Protein AF-Q9PCB6-F1 (afdb_monomer)

Mean predicted aligned error: 14.21 Å

Radius of gyration: 29.86 Å; Cα contacts (8 Å, |Δi|>4): 39; chains: 1; bounding box: 101×32×58 Å

Nearest PDB structures (foldseek):
  4ilo-assembly1_A  TM=8.754E-01  e=1.585E+00  Chlamydia trachomatis L2/434/Bu
  6inr-assembly2_B  TM=8.759E-01  e=5.273E+00  Candidatus Phytoplasma australasiaticum subsp. taiwanense
  3na7-assembly1_A  TM=8.909E-01  e=6.792E+00  Helicobacter pylori NCTC 11638

Organism: Xylella fastidiosa (strain 9a5c) (NCBI:txid160492)

Solvent-accessible surface area (backbone atoms only — not comparable to full-atom values): 6219 Å² total; per-residue (Å²): 136,84,83,88,77,89,81,90,76,87,80,91,71,72,88,72,72,76,76,60,77,77,77,66,74,76,40,59,44,58,52,47,50,57,51,50,54,50,52,49,54,52,50,52,50,52,52,52,56,54,59,71,67,50,42,88,80,45,59,75,69,52,31,52,53,43,51,52,50,51,51,50,53,52,49,52,49,52,54,50,51,56,50,44,53,54,50,50,52,36,47,76,71,66,51,48,80,81,92,128

Foldseek 3Di:
DDDDDDDDDDDPDDPPPPPVVCPPPAFPLSVLLVVLVVVLVVLVVVLVVLVVVVLVPDDPVSVVVSVVVNVVSVVVNVVSVVVNVVSVVCVVVVNRDDDD

Structure (mmCIF, N/CA/C/O backbone):
data_AF-Q9PCB6-F1
#
_entry.id   AF-Q9PCB6-F1
#
loop_
_atom_site.group_PDB
_atom_site.id
_atom_site.type_symbol
_atom_site.label_atom_id
_atom_site.label_alt_id
_atom_site.label_comp_id
_atom_site.label_asym_id
_atom_site.label_entity_id
_atom_site.label_seq_id
_atom_site.pdbx_PDB_ins_code
_atom_site.Cartn_x
_atom_site.Cartn_y
_atom_site.Cartn_z
_atom_site.occupancy
_atom_site.B_iso_or_equiv
_atom_site.auth_seq_id
_atom_site.auth_comp_id
_atom_site.auth_asym_id
_atom_site.auth_atom_id
_atom_site.pdbx_PDB_model_num
ATOM 1 N N . MET A 1 1 ? 77.643 -19.193 -38.837 1.00 35.62 1 MET A N 1
ATOM 2 C CA . MET A 1 1 ? 77.786 -19.924 -37.559 1.00 35.62 1 MET A CA 1
ATOM 3 C C . MET A 1 1 ? 76.821 -19.275 -36.583 1.00 35.62 1 MET A C 1
ATOM 5 O O . MET A 1 1 ? 76.934 -18.078 -36.379 1.00 35.62 1 MET A O 1
ATOM 9 N N . LEU A 1 2 ? 75.673 -19.931 -36.388 1.00 35.59 2 LEU A N 1
ATOM 10 C CA . LEU A 1 2 ? 75.245 -20.601 -35.142 1.00 35.59 2 LEU A CA 1
ATOM 11 C C . LEU A 1 2 ? 74.623 -19.581 -34.159 1.00 35.59 2 LEU A C 1
ATOM 13 O O . LEU A 1 2 ? 75.353 -18.750 -33.647 1.00 35.59 2 LEU A O 1
ATOM 17 N N . ASN A 1 3 ? 73.297 -19.442 -34.044 1.00 35.97 3 ASN A N 1
ATOM 18 C CA . ASN A 1 3 ? 72.260 -20.388 -33.582 1.00 35.97 3 ASN A CA 1
ATOM 19 C C . ASN A 1 3 ? 71.992 -20.259 -32.067 1.00 35.97 3 ASN A C 1
ATOM 21 O O . ASN A 1 3 ? 72.940 -20.143 -31.296 1.00 35.97 3 ASN A O 1
ATOM 25 N N . ASN A 1 4 ? 70.706 -20.411 -31.714 1.00 43.91 4 ASN A N 1
ATOM 26 C CA . ASN A 1 4 ? 70.127 -20.757 -30.405 1.00 43.91 4 ASN A CA 1
ATOM 27 C C . ASN A 1 4 ? 69.973 -19.668 -29.329 1.00 43.91 4 ASN A C 1
ATOM 29 O O . ASN A 1 4 ? 70.861 -18.857 -29.126 1.00 43.91 4 ASN A O 1
ATOM 33 N N . GLN A 1 5 ? 68.920 -19.657 -28.507 1.00 45.59 5 GLN A N 1
ATOM 34 C CA . GLN A 1 5 ? 67.601 -20.313 -28.479 1.00 45.59 5 GLN A CA 1
ATOM 35 C C . GLN A 1 5 ? 66.869 -19.726 -27.256 1.00 45.59 5 GLN A C 1
ATOM 37 O O . GLN A 1 5 ? 67.508 -19.323 -26.289 1.00 45.59 5 GLN A O 1
ATOM 42 N N . GLU A 1 6 ? 65.541 -19.700 -27.334 1.00 47.09 6 GLU A N 1
ATOM 43 C CA . GLU A 1 6 ? 64.561 -19.880 -26.255 1.00 47.09 6 GLU A CA 1
ATOM 44 C C . GLU A 1 6 ? 65.027 -19.869 -24.789 1.00 47.09 6 GLU A C 1
ATOM 46 O O . GLU A 1 6 ? 65.828 -20.692 -24.351 1.00 47.09 6 GLU A O 1
ATOM 51 N N . SER A 1 7 ? 64.320 -19.086 -23.973 1.00 37.50 7 SER A N 1
ATOM 52 C CA . SER A 1 7 ? 63.893 -19.542 -22.646 1.00 37.50 7 SER A CA 1
ATOM 53 C C . SER A 1 7 ? 62.564 -18.880 -22.286 1.00 37.50 7 SER A C 1
ATOM 55 O O . SER A 1 7 ? 62.507 -17.787 -21.730 1.00 37.50 7 SER A O 1
ATOM 57 N N . LEU A 1 8 ? 61.481 -19.574 -22.639 1.00 46.25 8 LEU A N 1
ATOM 58 C CA . LEU A 1 8 ? 60.206 -19.515 -21.933 1.00 46.25 8 LEU A CA 1
ATOM 59 C C . LEU A 1 8 ? 60.450 -19.826 -20.449 1.00 46.25 8 LEU A C 1
ATOM 61 O O . LEU A 1 8 ? 61.035 -20.859 -20.124 1.00 46.25 8 LEU A O 1
ATOM 65 N N . SER A 1 9 ? 59.957 -18.990 -19.540 1.00 37.78 9 SER A N 1
ATOM 66 C CA . SER A 1 9 ? 59.628 -19.436 -18.184 1.00 37.78 9 SER A CA 1
ATOM 67 C C . SER A 1 9 ? 58.475 -18.619 -17.618 1.00 37.78 9 SER A C 1
ATOM 69 O O . SER A 1 9 ? 58.575 -17.426 -17.357 1.00 37.78 9 SER A O 1
ATOM 71 N N . ALA A 1 10 ? 57.361 -19.336 -17.517 1.00 49.59 10 ALA A N 1
ATOM 72 C CA . ALA A 1 10 ? 56.100 -19.051 -16.865 1.00 49.59 10 ALA A CA 1
ATOM 73 C C . ALA A 1 10 ? 56.138 -18.035 -15.708 1.00 49.59 10 ALA A C 1
ATOM 75 O O . ALA A 1 10 ? 56.737 -18.280 -14.665 1.00 49.59 10 ALA A O 1
ATOM 76 N N . ALA A 1 11 ? 55.320 -16.992 -15.839 1.00 41.44 11 ALA A N 1
ATOM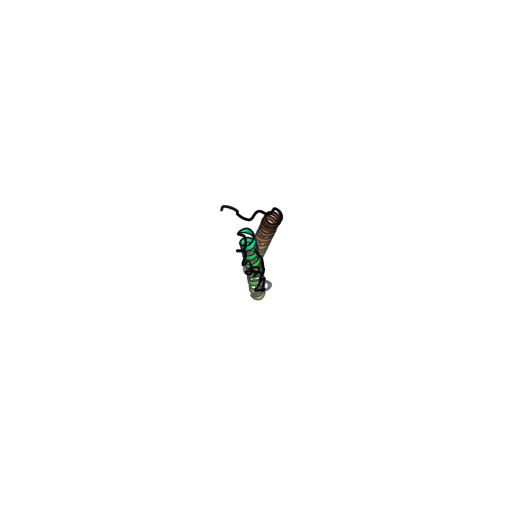 77 C CA . ALA A 1 11 ? 54.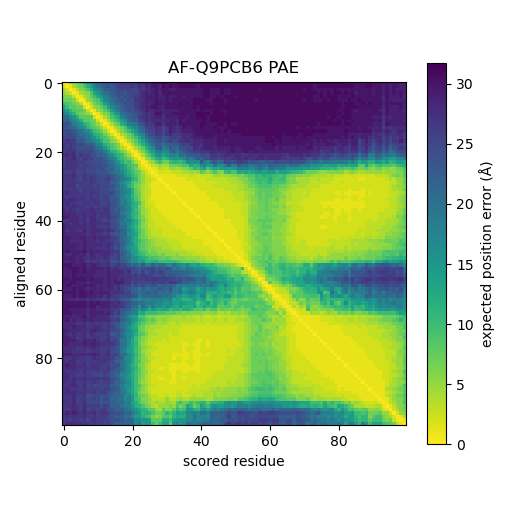602 -16.417 -14.711 1.00 41.44 11 ALA A CA 1
ATOM 78 C C . ALA A 1 11 ? 53.103 -16.566 -14.998 1.00 41.44 11 ALA A C 1
ATOM 80 O O . ALA A 1 11 ? 52.451 -15.693 -15.561 1.00 41.44 11 ALA A O 1
ATOM 81 N N . SER A 1 12 ? 52.578 -17.739 -14.647 1.00 52.97 12 SER A N 1
ATOM 82 C CA . SER A 1 12 ? 51.164 -17.905 -14.329 1.00 52.97 12 SER A CA 1
ATOM 83 C C . SER A 1 12 ? 50.847 -16.976 -13.159 1.00 52.97 12 SER A C 1
ATOM 85 O O . SER A 1 12 ? 51.238 -17.264 -12.030 1.00 52.97 12 SER A O 1
ATOM 87 N N . ALA A 1 13 ? 50.143 -15.881 -13.411 1.00 41.97 13 ALA A N 1
ATOM 88 C CA . ALA A 1 13 ? 49.534 -15.087 -12.356 1.00 41.97 13 ALA A CA 1
ATOM 89 C C . ALA A 1 13 ? 48.219 -14.515 -12.879 1.00 41.97 13 ALA A C 1
ATOM 91 O O . ALA A 1 13 ? 48.192 -13.444 -13.468 1.00 41.97 13 ALA A O 1
ATOM 92 N N . GLY A 1 14 ? 47.162 -15.309 -12.690 1.00 38.25 14 GLY A N 1
ATOM 93 C CA . GLY A 1 14 ? 45.774 -14.873 -12.607 1.00 38.25 14 GLY A CA 1
ATOM 94 C C . GLY A 1 14 ? 45.268 -14.038 -13.774 1.00 38.25 14 GLY A C 1
ATOM 95 O O . GLY A 1 14 ? 45.420 -12.821 -13.790 1.00 38.25 14 GLY A O 1
ATOM 96 N N . PHE A 1 15 ? 44.491 -14.666 -14.656 1.00 41.22 15 PHE A N 1
ATOM 97 C CA . PHE A 1 15 ? 43.333 -13.958 -15.188 1.00 41.22 15 PHE A CA 1
ATOM 98 C C . PHE A 1 15 ? 42.468 -13.638 -13.963 1.00 41.22 15 PHE A C 1
ATOM 100 O O . PHE A 1 15 ? 41.701 -14.475 -13.491 1.00 41.22 15 PHE A O 1
ATOM 107 N N . VAL A 1 16 ? 42.688 -12.471 -13.359 1.00 43.22 16 VAL A N 1
ATOM 108 C CA . VAL A 1 16 ? 41.715 -11.875 -12.458 1.00 43.22 16 VAL A CA 1
ATOM 109 C C . VAL A 1 16 ? 40.567 -11.522 -13.386 1.00 43.22 16 VAL A C 1
ATOM 111 O O . VAL A 1 16 ? 40.518 -10.442 -13.966 1.00 43.22 16 VAL A O 1
ATOM 114 N N . THR A 1 17 ? 39.677 -12.489 -13.614 1.00 45.22 17 THR A N 1
ATOM 115 C CA . THR A 1 17 ? 38.276 -12.153 -13.807 1.00 45.22 17 THR A CA 1
ATOM 116 C C . THR A 1 17 ? 37.950 -11.294 -12.608 1.00 45.22 17 THR A C 1
ATOM 118 O O . THR A 1 17 ? 37.847 -11.799 -11.490 1.00 45.22 17 THR A O 1
ATOM 121 N N . ASP A 1 18 ? 37.902 -9.992 -12.851 1.00 46.41 18 ASP A N 1
ATOM 122 C CA . ASP A 1 18 ? 37.191 -9.035 -12.036 1.00 46.41 18 ASP A CA 1
ATOM 123 C C . ASP A 1 18 ? 35.741 -9.535 -11.999 1.00 46.41 18 ASP A C 1
ATOM 125 O O . ASP A 1 18 ? 34.872 -9.090 -12.740 1.00 46.41 18 ASP A O 1
ATOM 129 N N . GLN A 1 19 ? 35.486 -10.543 -11.162 1.00 47.97 19 GLN A N 1
ATOM 130 C CA . GLN A 1 19 ? 34.226 -10.675 -10.458 1.00 47.97 19 GLN A CA 1
ATOM 131 C C . GLN A 1 19 ? 34.216 -9.529 -9.450 1.00 47.97 19 GLN A C 1
ATOM 133 O O . GLN A 1 19 ? 34.221 -9.736 -8.240 1.00 47.97 19 GLN A O 1
ATOM 138 N N . GLY A 1 20 ? 34.2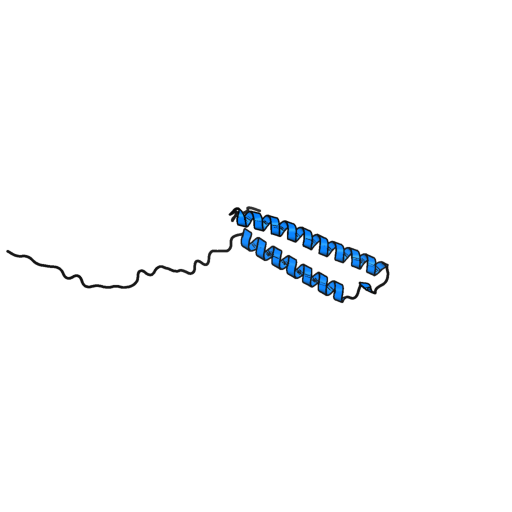55 -8.297 -9.964 1.00 46.03 20 GLY A N 1
ATOM 139 C CA . GLY A 1 20 ? 33.620 -7.209 -9.274 1.00 46.03 20 GLY A CA 1
ATOM 140 C C . GLY A 1 20 ? 32.205 -7.706 -9.096 1.00 46.03 20 GLY A C 1
ATOM 141 O O . GLY A 1 20 ? 31.526 -7.980 -10.090 1.00 46.03 20 GLY A O 1
ATOM 142 N N . ASP A 1 21 ? 31.820 -7.944 -7.843 1.00 49.50 21 ASP A N 1
ATOM 143 C CA . ASP A 1 21 ? 30.423 -8.004 -7.459 1.00 49.50 21 ASP A CA 1
ATOM 144 C C . ASP A 1 21 ? 29.756 -6.884 -8.240 1.00 49.50 21 ASP A C 1
ATOM 146 O O . ASP A 1 21 ? 29.996 -5.699 -7.978 1.00 49.50 21 ASP A O 1
ATOM 150 N N . SER A 1 22 ? 29.028 -7.257 -9.294 1.00 51.84 22 SER A N 1
ATOM 151 C CA . SER A 1 22 ? 28.250 -6.309 -10.055 1.00 51.84 22 SER A CA 1
ATOM 152 C C . SER A 1 22 ? 27.165 -5.912 -9.081 1.00 51.84 22 SER A C 1
ATOM 154 O O . SER A 1 22 ? 26.121 -6.550 -8.980 1.00 51.84 22 SER A O 1
ATOM 156 N N . CYS A 1 23 ? 27.463 -4.894 -8.280 1.00 55.12 23 CYS A N 1
ATOM 157 C CA . CYS A 1 23 ? 26.489 -4.123 -7.550 1.00 55.12 23 CYS A CA 1
ATOM 158 C C . CYS A 1 23 ? 25.714 -3.375 -8.634 1.00 55.12 23 CYS A C 1
ATOM 160 O O . CYS A 1 23 ? 25.929 -2.188 -8.888 1.00 55.12 23 CYS A O 1
ATOM 162 N N . SER A 1 24 ? 24.911 -4.127 -9.391 1.00 65.75 24 SER A N 1
ATOM 163 C CA . SER A 1 24 ? 24.008 -3.591 -10.383 1.00 65.75 24 SER A CA 1
ATOM 164 C C . SER A 1 24 ? 23.090 -2.671 -9.608 1.00 65.75 24 SER A C 1
ATOM 166 O O . SER A 1 24 ? 22.395 -3.108 -8.689 1.00 65.75 24 SER A O 1
ATOM 168 N N . THR A 1 25 ? 23.155 -1.380 -9.921 1.00 73.69 25 THR A N 1
ATOM 169 C CA . THR A 1 25 ? 22.242 -0.414 -9.322 1.00 73.69 25 THR A CA 1
ATOM 170 C C . THR A 1 25 ? 20.822 -0.901 -9.616 1.00 73.69 25 THR A C 1
ATOM 172 O O . THR A 1 25 ? 20.547 -1.209 -10.780 1.00 73.69 25 THR A O 1
ATOM 175 N N . PRO A 1 26 ? 19.952 -1.047 -8.599 1.00 78.62 26 PRO A N 1
ATOM 176 C CA . PRO A 1 26 ? 18.591 -1.509 -8.826 1.00 78.62 26 PRO A CA 1
ATOM 177 C C . PRO A 1 26 ? 17.904 -0.584 -9.829 1.00 78.62 26 PRO A C 1
ATOM 179 O O . PRO A 1 26 ? 18.106 0.636 -9.791 1.00 78.62 26 PRO A O 1
ATOM 182 N N . SER A 1 27 ? 17.125 -1.162 -10.745 1.00 87.06 27 SER A N 1
ATOM 183 C CA . SER A 1 27 ? 16.387 -0.359 -11.718 1.00 87.06 27 SER A CA 1
ATOM 184 C C . SER A 1 27 ? 15.375 0.538 -10.996 1.00 87.06 27 SER A C 1
ATOM 186 O O . SER A 1 27 ? 14.967 0.258 -9.863 1.00 87.06 27 SER A O 1
ATOM 188 N N . LYS A 1 28 ? 14.928 1.624 -11.642 1.00 88.19 28 LYS A N 1
ATOM 189 C CA . LYS A 1 28 ? 13.863 2.468 -11.068 1.00 88.19 28 LYS A CA 1
ATOM 190 C C . LYS A 1 28 ? 12.605 1.647 -10.776 1.00 88.19 28 LYS A C 1
ATOM 192 O O . LYS A 1 28 ? 11.962 1.866 -9.757 1.00 88.19 28 LYS A O 1
ATOM 197 N N . VAL A 1 29 ? 12.300 0.680 -11.639 1.00 89.31 29 VAL A N 1
ATOM 198 C CA . VAL A 1 29 ? 11.161 -0.229 -11.486 1.00 89.31 29 VAL A CA 1
ATOM 199 C C . VAL A 1 29 ? 11.321 -1.127 -10.257 1.00 89.31 29 VAL A C 1
ATOM 201 O O . VAL A 1 29 ? 10.380 -1.233 -9.475 1.00 89.31 29 VAL A O 1
ATOM 204 N N . ASP A 1 30 ? 12.510 -1.679 -9.998 1.00 90.81 30 ASP A N 1
ATOM 205 C CA . ASP A 1 30 ? 12.761 -2.469 -8.778 1.00 90.81 30 ASP A CA 1
ATOM 206 C C . ASP A 1 30 ? 12.584 -1.627 -7.506 1.00 90.81 30 ASP A C 1
ATOM 208 O O . ASP A 1 30 ? 12.013 -2.085 -6.514 1.00 90.81 30 ASP A O 1
ATOM 212 N N . LEU A 1 31 ? 13.027 -0.366 -7.543 1.00 92.62 31 LEU A N 1
ATOM 213 C CA . LEU A 1 31 ? 12.822 0.579 -6.443 1.00 92.62 31 LEU A CA 1
ATOM 214 C C . LEU A 1 31 ? 11.335 0.892 -6.226 1.00 92.62 31 LEU A C 1
ATOM 216 O O . LEU A 1 31 ? 10.908 1.053 -5.081 1.00 92.62 31 LEU A O 1
ATOM 220 N N . TRP A 1 32 ? 10.541 0.972 -7.296 1.00 93.69 32 TRP A N 1
ATOM 221 C CA . TRP A 1 32 ? 9.096 1.184 -7.197 1.00 93.69 32 TRP A CA 1
ATOM 222 C C . TRP A 1 32 ? 8.381 -0.015 -6.595 1.00 93.69 32 TRP A C 1
ATOM 224 O O . TRP A 1 32 ? 7.579 0.187 -5.686 1.00 93.69 32 TRP A O 1
ATOM 234 N N . VAL A 1 33 ? 8.703 -1.239 -7.029 1.00 94.44 33 VAL A N 1
ATOM 235 C CA . VAL A 1 33 ? 8.157 -2.474 -6.438 1.00 94.44 33 VAL A CA 1
ATOM 236 C C . VAL A 1 33 ? 8.412 -2.486 -4.933 1.00 94.44 33 VAL A C 1
ATOM 238 O O . VAL A 1 33 ? 7.463 -2.517 -4.150 1.00 94.44 33 VAL A O 1
ATOM 241 N N . ALA A 1 34 ? 9.674 -2.336 -4.521 1.00 94.25 34 ALA A N 1
ATOM 242 C CA . ALA A 1 34 ? 10.041 -2.338 -3.106 1.00 94.25 34 ALA A CA 1
ATOM 243 C C . ALA A 1 34 ? 9.341 -1.215 -2.313 1.0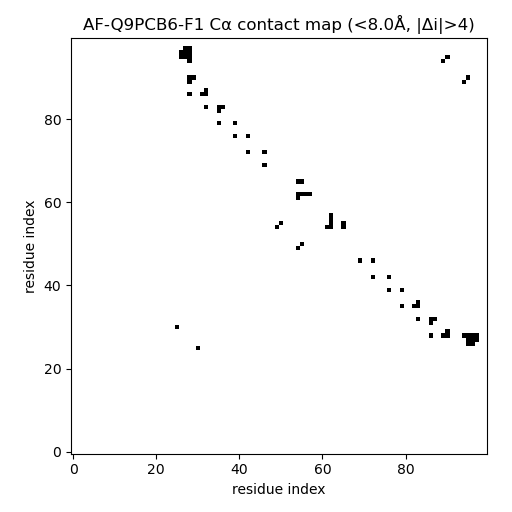0 94.25 34 ALA A C 1
ATOM 245 O O . ALA A 1 34 ? 8.942 -1.402 -1.161 1.00 94.25 34 ALA A O 1
ATOM 246 N N . GLY A 1 35 ? 9.176 -0.037 -2.924 1.00 96.06 35 GLY A N 1
ATOM 247 C CA . GLY A 1 35 ? 8.446 1.082 -2.332 1.00 96.06 35 GLY A CA 1
ATOM 248 C C . GLY A 1 35 ? 6.962 0.777 -2.119 1.00 96.06 35 GLY A C 1
ATOM 249 O O . GLY A 1 35 ? 6.441 1.022 -1.030 1.00 96.06 35 GLY A O 1
ATOM 250 N N . ILE A 1 36 ? 6.292 0.215 -3.126 1.00 96.56 36 ILE A N 1
ATOM 251 C CA . ILE A 1 36 ? 4.868 -0.139 -3.068 1.00 96.56 36 ILE A CA 1
ATOM 252 C C . ILE A 1 36 ? 4.634 -1.233 -2.023 1.00 96.56 36 ILE A C 1
ATOM 254 O O . ILE A 1 36 ? 3.774 -1.067 -1.157 1.00 96.56 36 ILE A O 1
ATOM 258 N N . GLU A 1 37 ? 5.435 -2.301 -2.037 1.00 96.75 37 GLU A N 1
ATOM 259 C CA . GLU A 1 37 ? 5.348 -3.392 -1.058 1.00 96.75 37 GLU A CA 1
ATOM 260 C C . GLU A 1 37 ? 5.515 -2.884 0.379 1.00 96.75 37 GLU A C 1
ATOM 262 O O . GLU A 1 37 ? 4.755 -3.264 1.276 1.00 96.75 37 GLU A O 1
ATOM 267 N N . LYS A 1 38 ? 6.464 -1.966 0.603 1.00 97.44 38 LYS A N 1
ATOM 268 C CA . LYS A 1 38 ? 6.662 -1.341 1.914 1.00 97.44 38 LYS A CA 1
ATOM 269 C C . LYS A 1 38 ? 5.414 -0.581 2.369 1.00 9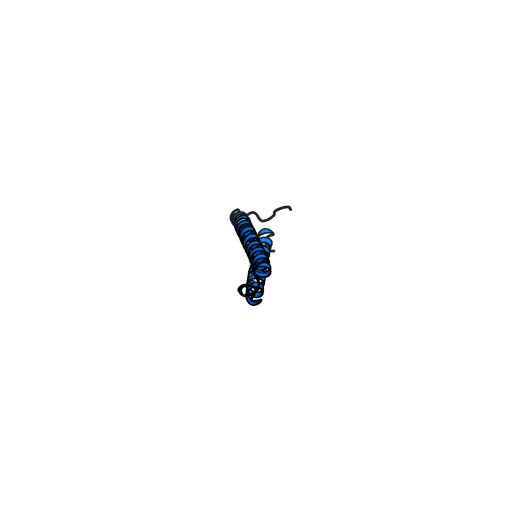7.44 38 LYS A C 1
ATOM 271 O O . LYS A 1 38 ? 4.974 -0.770 3.504 1.00 97.44 38 LYS A O 1
ATOM 276 N N . VAL A 1 39 ? 4.834 0.252 1.503 1.00 96.88 39 VAL A N 1
ATOM 277 C CA . VAL A 1 39 ? 3.621 1.022 1.833 1.00 96.88 39 VAL A CA 1
ATOM 278 C C . VAL A 1 39 ? 2.439 0.087 2.102 1.00 96.88 39 VAL A C 1
ATOM 280 O O . VAL A 1 39 ? 1.690 0.310 3.052 1.00 96.88 39 VAL A O 1
ATOM 283 N N . MET A 1 40 ? 2.289 -0.996 1.335 1.00 96.38 40 MET A N 1
ATOM 284 C CA . MET A 1 40 ? 1.261 -2.012 1.593 1.00 96.38 40 MET A CA 1
ATOM 285 C C . MET A 1 40 ? 1.432 -2.657 2.975 1.00 96.38 40 MET A C 1
ATOM 287 O O . MET A 1 40 ? 0.449 -2.809 3.704 1.00 96.38 40 MET A O 1
ATOM 291 N N . GLY A 1 41 ? 2.663 -2.992 3.372 1.00 94.19 41 GLY A N 1
ATOM 292 C CA . GLY A 1 41 ? 2.958 -3.518 4.707 1.00 94.19 41 GLY A CA 1
ATOM 293 C C . GLY A 1 41 ? 2.615 -2.533 5.831 1.00 94.19 41 GLY A C 1
ATOM 294 O O . GLY A 1 41 ? 2.004 -2.914 6.833 1.00 94.19 41 GLY A O 1
ATOM 295 N N . GLU A 1 42 ? 2.945 -1.252 5.656 1.00 95.31 42 GLU A N 1
ATOM 296 C CA . GLU A 1 42 ? 2.574 -0.189 6.601 1.00 95.31 42 GLU A CA 1
ATOM 297 C C . GLU A 1 42 ? 1.051 -0.023 6.704 1.00 95.31 42 GLU A C 1
ATOM 299 O O . GLU A 1 42 ? 0.518 0.155 7.802 1.00 95.31 42 GLU A O 1
ATOM 304 N N . LEU A 1 43 ? 0.331 -0.152 5.590 1.00 93.56 43 LEU A N 1
ATOM 305 C CA . LEU A 1 43 ? -1.125 -0.053 5.555 1.00 93.56 43 LEU A CA 1
ATOM 306 C C . LEU A 1 43 ? -1.805 -1.203 6.310 1.00 93.56 43 LEU A C 1
ATOM 308 O O . LEU A 1 43 ? -2.742 -0.969 7.076 1.00 93.56 43 LEU A O 1
ATOM 312 N N . VAL A 1 44 ? -1.295 -2.431 6.166 1.00 90.88 44 VAL A N 1
ATOM 313 C CA . VAL A 1 44 ? -1.750 -3.592 6.953 1.00 90.88 44 VAL A CA 1
ATOM 314 C C . VAL A 1 44 ? -1.509 -3.360 8.446 1.00 90.88 44 VAL A C 1
ATOM 316 O O . VAL A 1 44 ? -2.390 -3.631 9.264 1.00 90.88 44 VAL A O 1
ATOM 319 N N . LEU A 1 45 ? -0.353 -2.800 8.817 1.00 92.00 45 LEU A N 1
ATOM 320 C CA . LEU A 1 45 ? -0.046 -2.477 10.211 1.00 92.00 45 LEU A CA 1
ATOM 321 C C . LEU A 1 45 ? -1.008 -1.424 10.780 1.00 92.00 45 LEU A C 1
ATOM 323 O O . LEU A 1 45 ? -1.480 -1.571 11.908 1.00 92.00 45 LEU A O 1
ATOM 327 N N . VAL A 1 46 ? -1.317 -0.375 10.011 1.00 88.94 46 VAL A N 1
ATOM 328 C CA . VAL A 1 46 ? -2.310 0.640 10.396 1.00 88.94 46 VAL A CA 1
ATOM 329 C C . VAL A 1 46 ? -3.685 0.003 10.567 1.00 88.94 46 VAL A C 1
ATOM 331 O O . VAL A 1 46 ? -4.332 0.252 11.581 1.00 88.94 46 VAL A O 1
ATOM 334 N N . SER A 1 47 ? -4.101 -0.862 9.640 1.00 86.00 47 SER A N 1
ATOM 335 C CA . SER A 1 47 ? -5.377 -1.579 9.735 1.00 86.00 47 SER A CA 1
ATOM 336 C C . SER A 1 47 ? -5.456 -2.458 10.984 1.00 86.00 47 SER A C 1
ATOM 338 O O . SER A 1 47 ? -6.482 -2.449 11.660 1.00 86.00 47 SER A O 1
ATOM 340 N N . SER A 1 48 ? -4.382 -3.176 11.327 1.00 86.12 48 SER A N 1
ATOM 341 C CA . SER A 1 48 ? -4.326 -3.990 12.549 1.00 86.12 48 SER A CA 1
ATOM 342 C C . SER A 1 48 ? -4.452 -3.124 13.799 1.00 86.12 48 SER A C 1
ATOM 344 O O . SER A 1 48 ? -5.277 -3.404 14.661 1.00 86.12 48 SER A O 1
ATOM 346 N N . ARG A 1 49 ? -3.688 -2.028 13.879 1.00 86.31 49 ARG A N 1
ATOM 347 C CA . ARG A 1 49 ? -3.753 -1.103 15.022 1.00 86.31 49 ARG A CA 1
ATOM 348 C C . ARG A 1 49 ? -5.118 -0.441 15.145 1.00 86.31 49 ARG A C 1
ATOM 350 O O . ARG A 1 49 ? -5.566 -0.181 16.252 1.00 86.31 49 ARG A O 1
ATOM 357 N N . TYR A 1 50 ? -5.767 -0.151 14.020 1.00 80.69 50 TYR A N 1
ATOM 358 C CA . TYR A 1 50 ? -7.111 0.409 14.006 1.00 80.69 50 TYR A CA 1
ATOM 359 C C . TYR A 1 50 ? -8.146 -0.588 14.539 1.00 80.69 50 TYR A C 1
ATOM 361 O O . TYR A 1 50 ? -9.011 -0.204 15.322 1.00 80.69 50 TYR A O 1
ATOM 369 N N . ALA A 1 51 ? -8.019 -1.871 14.187 1.00 78.44 51 ALA A N 1
ATOM 370 C CA . ALA A 1 51 ? -8.838 -2.936 14.760 1.00 78.44 51 ALA A CA 1
ATOM 371 C C . ALA A 1 51 ? -8.615 -3.088 16.279 1.00 78.44 51 ALA A C 1
ATOM 373 O O . ALA A 1 51 ? -9.588 -3.216 17.024 1.00 78.44 51 ALA A O 1
ATOM 374 N N . ASP A 1 52 ? -7.367 -2.979 16.750 1.00 82.12 52 ASP A N 1
ATOM 375 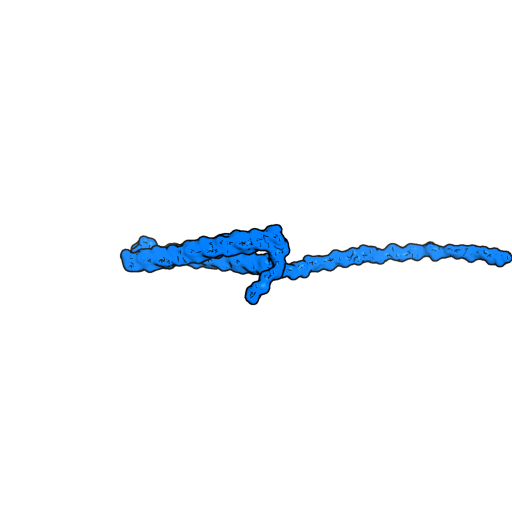C CA . ASP A 1 52 ? -7.019 -3.061 18.180 1.00 82.12 52 ASP A CA 1
ATOM 376 C C . ASP A 1 52 ? -7.631 -1.931 19.027 1.00 82.12 52 ASP A C 1
ATOM 378 O O . ASP A 1 52 ? -7.784 -2.079 20.239 1.00 82.12 52 ASP A O 1
ATOM 382 N N . LEU A 1 53 ? -8.022 -0.807 18.413 1.00 78.94 53 LEU A N 1
ATOM 383 C CA . LEU A 1 53 ? -8.721 0.279 19.111 1.00 78.94 53 LEU A CA 1
ATOM 384 C C . LEU A 1 53 ? -10.147 -0.103 19.547 1.00 78.94 53 LEU A C 1
ATOM 386 O O . LEU A 1 53 ? -10.798 0.695 20.220 1.00 78.94 53 LEU A O 1
ATOM 390 N N . GLY A 1 54 ? -10.646 -1.291 19.184 1.00 67.44 54 GLY A N 1
ATOM 391 C CA . GLY A 1 54 ? -11.924 -1.809 19.683 1.00 67.44 54 GLY A CA 1
ATOM 392 C C . GLY A 1 54 ? -13.139 -1.012 19.205 1.00 67.44 54 GLY A C 1
ATOM 393 O O . GLY A 1 54 ? -14.197 -1.057 19.825 1.00 67.44 54 GLY A O 1
ATOM 394 N N . LEU A 1 55 ? -13.012 -0.283 18.090 1.00 64.38 55 LEU A N 1
ATOM 395 C CA . LEU A 1 55 ? -14.076 0.576 17.552 1.00 64.38 55 LEU A CA 1
ATOM 396 C C . LEU A 1 55 ? -15.319 -0.205 17.089 1.00 64.38 55 LEU A C 1
ATOM 398 O O . LEU A 1 55 ? -16.353 0.405 16.833 1.00 64.38 55 LEU A O 1
ATOM 402 N N . GLY A 1 56 ? -15.233 -1.538 17.004 1.00 58.28 56 GLY A N 1
ATOM 403 C CA . GLY A 1 56 ? -16.372 -2.419 16.740 1.00 58.28 56 GLY A CA 1
ATOM 404 C C . GLY A 1 56 ? -17.416 -2.454 17.863 1.00 58.28 56 GLY A C 1
ATOM 405 O O . GLY A 1 56 ? -18.569 -2.763 17.577 1.00 58.28 56 GLY A O 1
ATOM 406 N N . ASP A 1 57 ? -17.040 -2.081 19.094 1.00 57.22 57 ASP A N 1
ATOM 407 C CA . ASP A 1 57 ? -17.920 -2.093 20.275 1.00 57.22 57 ASP A CA 1
ATOM 408 C C . ASP A 1 57 ? -18.425 -0.691 20.680 1.00 57.22 57 ASP A C 1
ATOM 410 O O . ASP A 1 57 ? -19.162 -0.549 21.659 1.00 57.22 57 ASP A O 1
ATOM 414 N N . LEU A 1 58 ? -18.027 0.363 19.958 1.00 54.88 58 LEU A N 1
ATOM 415 C CA . LEU A 1 58 ? -18.414 1.745 20.256 1.00 54.88 58 LEU A CA 1
ATOM 416 C C . LEU A 1 58 ? -19.683 2.184 19.507 1.00 54.88 58 LEU A C 1
ATOM 418 O O . LEU A 1 58 ? -20.047 1.626 18.476 1.00 54.88 58 LEU A O 1
ATOM 422 N N . ASP A 1 59 ? -20.345 3.206 20.067 1.00 60.28 59 ASP A N 1
ATOM 423 C CA . ASP A 1 59 ? -21.604 3.821 19.615 1.00 60.28 59 ASP A CA 1
ATOM 424 C C . ASP A 1 59 ? -21.753 3.921 18.084 1.00 60.28 59 ASP A C 1
ATOM 426 O O . ASP A 1 59 ? -20.781 4.139 17.363 1.00 60.28 59 ASP A O 1
ATOM 430 N N . ILE A 1 60 ? -22.995 3.867 17.583 1.00 59.81 60 ILE A N 1
ATOM 431 C CA . ILE A 1 60 ? -23.345 3.838 16.141 1.00 59.81 60 ILE A CA 1
ATOM 432 C C . ILE A 1 60 ? -22.617 4.918 15.315 1.00 59.81 60 ILE A C 1
ATOM 434 O O . ILE A 1 60 ? -22.305 4.710 14.142 1.00 59.81 60 ILE A O 1
ATOM 438 N N . GLU A 1 61 ? -22.358 6.088 15.898 1.00 60.69 61 GLU A N 1
ATOM 439 C CA . GLU A 1 61 ? -21.646 7.178 15.228 1.00 60.69 61 GLU A CA 1
ATOM 440 C C . GLU A 1 61 ? -20.147 6.876 15.064 1.00 60.69 61 GLU A C 1
ATOM 442 O O . GLU A 1 61 ? -19.599 7.062 13.979 1.00 60.69 61 GLU A O 1
ATOM 447 N N . ILE A 1 62 ? -19.506 6.304 16.086 1.00 60.28 62 ILE A N 1
ATOM 448 C CA . ILE A 1 62 ? -18.109 5.849 16.047 1.00 60.28 62 ILE A CA 1
ATOM 449 C C . ILE A 1 62 ? -17.972 4.611 15.158 1.00 60.28 62 ILE A C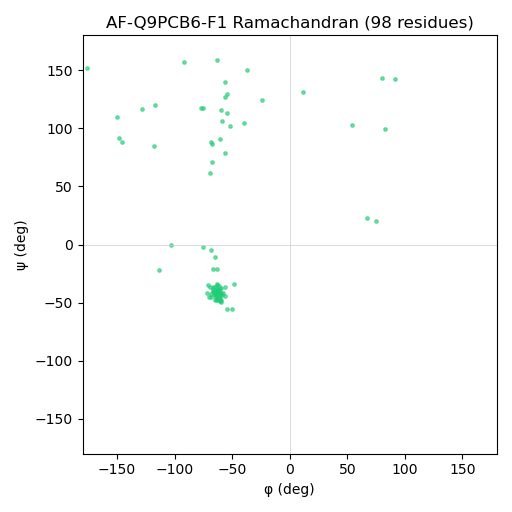 1
ATOM 451 O O . ILE A 1 62 ? -17.001 4.521 14.411 1.00 60.28 62 ILE A O 1
ATOM 455 N N . PHE A 1 63 ? -18.973 3.727 15.132 1.00 60.38 63 PHE A N 1
ATOM 456 C CA . PHE A 1 63 ? -19.037 2.608 14.190 1.00 60.38 63 PHE A CA 1
ATOM 457 C C . PHE A 1 63 ? -19.042 3.082 12.726 1.00 60.38 63 PHE A C 1
ATOM 459 O O . PHE A 1 63 ? -18.317 2.532 11.902 1.00 60.38 63 PHE A O 1
ATOM 466 N N . LYS A 1 64 ? -19.790 4.147 12.389 1.00 64.38 64 LYS A N 1
ATOM 467 C CA . LYS A 1 64 ? -19.788 4.735 11.032 1.00 64.38 64 LYS A CA 1
ATOM 468 C C . LYS A 1 64 ? -18.431 5.324 10.642 1.00 64.38 64 LYS A C 1
ATOM 470 O O . LYS A 1 64 ? -18.002 5.156 9.502 1.00 64.38 64 LYS A O 1
ATOM 475 N N . TYR A 1 65 ? -17.747 6.003 11.567 1.00 63.34 65 TYR A N 1
ATOM 476 C CA . TYR A 1 65 ? -16.374 6.464 11.327 1.00 63.34 65 TYR A CA 1
ATOM 477 C C . TYR A 1 65 ? -15.397 5.282 11.208 1.00 63.34 65 TYR A C 1
ATOM 479 O O . TYR A 1 65 ? -14.540 5.302 10.326 1.00 63.34 65 TYR A O 1
ATOM 487 N N . GLY A 1 66 ? -15.588 4.238 12.021 1.00 65.81 66 GLY A N 1
ATOM 488 C CA . GLY A 1 66 ? -14.926 2.932 11.946 1.00 65.81 66 GLY A CA 1
ATOM 489 C C . GLY A 1 66 ? -14.972 2.317 10.554 1.00 65.81 66 GLY A C 1
ATOM 490 O O . GLY A 1 66 ? -13.943 2.024 9.944 1.00 65.81 66 GLY A O 1
ATOM 491 N N . ASP A 1 67 ? -16.187 2.179 10.037 1.00 76.06 67 ASP A N 1
ATOM 492 C CA . ASP A 1 67 ? -16.468 1.619 8.720 1.00 76.06 67 ASP A CA 1
ATOM 493 C C . ASP A 1 67 ? -15.880 2.487 7.596 1.00 76.06 67 ASP A C 1
ATOM 495 O O . ASP A 1 67 ? -15.240 1.979 6.674 1.00 76.06 67 ASP A O 1
ATOM 499 N N . SER A 1 68 ? -15.979 3.818 7.713 1.00 83.00 68 SER A N 1
ATOM 500 C CA . SER A 1 68 ? -15.383 4.743 6.743 1.00 83.00 68 SER A CA 1
ATOM 501 C C . SER A 1 68 ? -13.856 4.646 6.688 1.00 83.00 68 SER A C 1
ATOM 503 O O . SER A 1 68 ? -13.289 4.711 5.595 1.00 83.00 68 SER A O 1
ATOM 505 N N . VAL A 1 69 ? -13.178 4.522 7.832 1.00 83.69 69 VAL A N 1
ATOM 506 C CA . VAL A 1 69 ? -11.714 4.387 7.868 1.00 83.69 69 VAL A CA 1
ATOM 507 C C . VAL A 1 69 ? -11.296 3.027 7.321 1.00 83.69 69 VAL A C 1
ATOM 509 O O . VAL A 1 69 ? -10.420 2.975 6.460 1.00 83.69 69 VAL A O 1
ATOM 512 N N . ASN A 1 70 ? -11.957 1.942 7.731 1.00 82.62 70 ASN A N 1
ATOM 513 C CA . ASN A 1 70 ? -11.686 0.606 7.194 1.00 82.62 70 ASN A CA 1
ATOM 514 C C . ASN A 1 70 ? -11.896 0.547 5.677 1.00 82.62 70 ASN A C 1
ATOM 516 O O . ASN A 1 70 ? -11.050 0.014 4.960 1.00 82.62 70 ASN A O 1
ATOM 520 N N . SER A 1 71 ? -12.972 1.150 5.166 1.00 88.06 71 SER A N 1
ATOM 521 C CA . SER A 1 71 ? -13.216 1.237 3.726 1.00 88.06 71 SER A CA 1
ATOM 522 C C . SER A 1 71 ? -12.125 2.030 3.003 1.00 88.06 71 SER A C 1
ATOM 524 O O . SER A 1 71 ? -11.736 1.643 1.900 1.00 88.06 71 SER A O 1
ATOM 526 N N . ALA A 1 72 ? -11.621 3.118 3.592 1.00 90.69 72 ALA A N 1
ATOM 527 C CA . ALA A 1 72 ? -10.541 3.908 3.005 1.00 90.69 72 ALA A CA 1
ATOM 528 C C . ALA A 1 72 ? -9.211 3.137 2.982 1.00 90.69 72 ALA A C 1
ATOM 530 O O . ALA A 1 72 ? -8.520 3.146 1.962 1.00 90.69 72 ALA A O 1
ATOM 531 N N . LEU A 1 73 ? -8.881 2.430 4.068 1.00 91.12 73 LEU A N 1
ATOM 532 C CA . LEU A 1 73 ? -7.699 1.568 4.149 1.00 91.12 73 LEU A CA 1
ATOM 533 C C . LEU A 1 73 ? -7.773 0.435 3.119 1.00 91.12 73 LEU A C 1
ATOM 535 O O . LEU A 1 73 ? -6.819 0.221 2.375 1.00 91.12 73 LEU A O 1
ATOM 539 N N . LEU A 1 74 ? -8.921 -0.240 3.013 1.00 91.00 74 LEU A N 1
ATOM 540 C CA . LEU A 1 74 ? -9.131 -1.294 2.021 1.00 91.00 74 LEU A CA 1
ATOM 541 C C . LEU A 1 74 ? -8.996 -0.755 0.594 1.00 91.00 74 LEU A C 1
ATOM 543 O O . LEU A 1 74 ? -8.308 -1.359 -0.226 1.00 91.00 74 LEU A O 1
ATOM 547 N N . LYS A 1 75 ? -9.599 0.405 0.301 1.00 95.06 75 LYS A N 1
ATOM 548 C CA . LYS A 1 75 ? -9.483 1.033 -1.018 1.00 95.06 75 LYS A CA 1
ATOM 549 C C . LYS A 1 75 ? -8.025 1.345 -1.362 1.00 95.06 75 LYS A C 1
ATOM 551 O O . LYS A 1 75 ? -7.585 0.999 -2.453 1.00 95.06 75 LYS A O 1
ATOM 556 N N . ALA A 1 76 ? -7.280 1.957 -0.443 1.00 95.25 76 ALA A N 1
ATOM 557 C CA . ALA A 1 76 ? -5.867 2.261 -0.654 1.00 95.25 76 ALA A CA 1
ATOM 558 C C . ALA A 1 76 ? -5.039 0.988 -0.898 1.00 95.25 76 ALA A C 1
ATOM 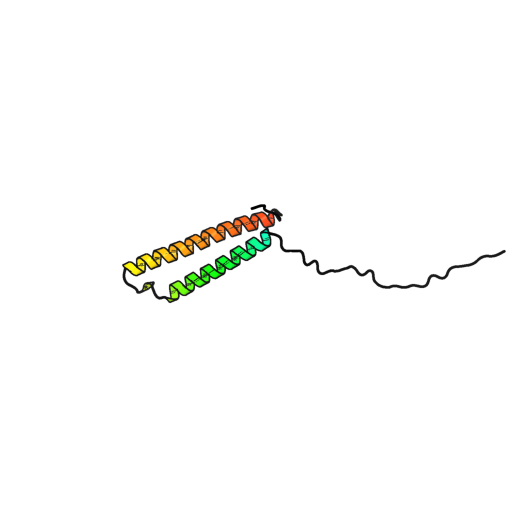560 O O . ALA A 1 76 ? -4.169 0.979 -1.766 1.00 95.25 76 ALA A O 1
ATOM 561 N N . TYR A 1 77 ? -5.342 -0.104 -0.191 1.00 95.00 77 TYR A N 1
ATOM 562 C CA . TYR A 1 77 ? -4.671 -1.388 -0.388 1.00 95.00 77 TYR A CA 1
ATOM 563 C C . TYR A 1 77 ? -4.951 -1.969 -1.781 1.00 95.00 77 TYR A C 1
ATOM 565 O O . TYR A 1 77 ? -4.029 -2.423 -2.460 1.00 95.00 77 TYR A O 1
ATOM 573 N N . CYS A 1 78 ? -6.205 -1.919 -2.238 1.00 95.56 78 CYS A N 1
ATOM 574 C CA . CYS A 1 78 ? -6.576 -2.345 -3.587 1.00 95.56 78 CYS A CA 1
ATOM 575 C C . CYS A 1 78 ? -5.896 -1.491 -4.665 1.00 95.56 78 CYS A C 1
ATOM 577 O O . CYS A 1 78 ? -5.346 -2.048 -5.612 1.00 95.56 78 CYS A O 1
ATOM 579 N N . ASP A 1 79 ? -5.884 -0.164 -4.507 1.00 97.38 79 ASP A N 1
ATOM 580 C CA . ASP A 1 79 ? -5.231 0.749 -5.452 1.00 97.38 79 ASP A CA 1
ATOM 581 C C . ASP A 1 79 ? -3.716 0.461 -5.545 1.00 97.38 79 ASP A C 1
ATOM 583 O O . ASP A 1 79 ? -3.163 0.405 -6.643 1.00 97.38 79 ASP A O 1
ATOM 587 N N . LEU A 1 80 ? -3.049 0.204 -4.411 1.00 97.00 80 LEU A N 1
ATOM 588 C CA . LEU A 1 80 ? -1.633 -0.188 -4.379 1.00 97.00 80 LEU A CA 1
ATOM 589 C C . LEU A 1 80 ? -1.388 -1.566 -4.996 1.00 97.00 80 LEU A C 1
ATOM 591 O O . LEU A 1 80 ? -0.381 -1.749 -5.668 1.00 97.00 80 LEU A O 1
ATOM 595 N N . THR A 1 81 ? -2.308 -2.516 -4.816 1.00 97.00 81 THR A N 1
ATOM 596 C CA . THR A 1 81 ? -2.212 -3.848 -5.436 1.00 97.00 81 THR A CA 1
ATOM 597 C C . THR A 1 81 ? -2.274 -3.746 -6.960 1.00 97.00 81 THR A C 1
ATOM 599 O O . THR A 1 81 ? -1.479 -4.376 -7.651 1.00 97.00 81 THR A O 1
ATOM 602 N N . LEU A 1 82 ? -3.179 -2.919 -7.491 1.00 97.06 82 LEU A N 1
ATOM 603 C CA . LEU A 1 82 ? -3.269 -2.656 -8.931 1.00 97.06 82 LEU A CA 1
ATOM 604 C C . LEU A 1 82 ? -2.017 -1.947 -9.458 1.00 97.06 82 LEU A C 1
ATOM 606 O O . LEU A 1 82 ? -1.536 -2.263 -10.544 1.00 97.06 82 LEU A O 1
ATOM 610 N N . LEU A 1 83 ? -1.480 -0.995 -8.692 1.00 96.38 83 LEU A N 1
ATOM 611 C CA . LEU A 1 83 ? -0.237 -0.320 -9.050 1.00 96.38 83 LEU A CA 1
ATOM 612 C C . LEU A 1 83 ? 0.950 -1.292 -9.056 1.00 96.38 83 LEU A C 1
ATOM 614 O O . LEU A 1 83 ? 1.758 -1.244 -9.979 1.00 96.38 83 LEU A O 1
ATOM 618 N N . LEU A 1 84 ? 1.041 -2.178 -8.061 1.00 96.56 84 LEU A N 1
ATOM 619 C CA . LEU A 1 84 ? 2.080 -3.202 -7.985 1.00 96.56 84 LEU A CA 1
ATOM 620 C C . LEU A 1 84 ? 2.022 -4.121 -9.204 1.00 96.56 84 LEU A C 1
ATOM 622 O O . LEU A 1 84 ? 3.036 -4.292 -9.867 1.00 96.56 84 LEU A O 1
ATOM 626 N N . ASP A 1 85 ? 0.836 -4.630 -9.541 1.00 96.56 85 ASP A N 1
ATOM 627 C CA . ASP A 1 85 ? 0.620 -5.462 -10.729 1.00 96.56 85 ASP A CA 1
ATOM 628 C C . ASP A 1 85 ? 1.076 -4.747 -12.011 1.00 96.56 85 ASP A C 1
ATOM 630 O O . ASP A 1 85 ? 1.796 -5.316 -12.829 1.00 96.56 85 ASP A O 1
ATOM 634 N N . HIS A 1 86 ? 0.746 -3.463 -12.163 1.00 94.88 86 HIS A N 1
ATOM 635 C CA . HIS A 1 86 ? 1.189 -2.675 -13.31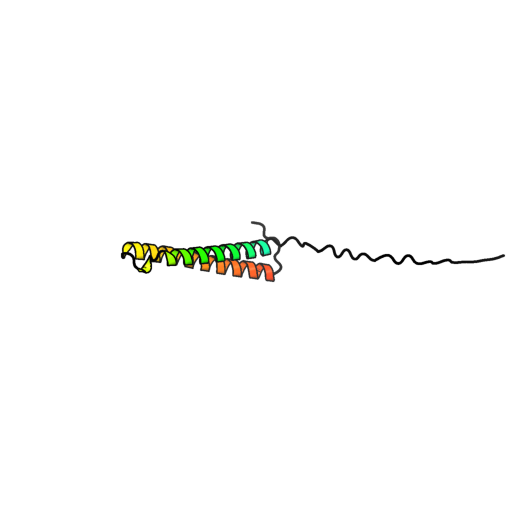1 1.00 94.88 86 HIS A CA 1
ATOM 636 C C . HIS A 1 86 ? 2.720 -2.534 -13.389 1.00 94.88 86 HIS A C 1
ATOM 638 O O . HIS A 1 86 ? 3.306 -2.674 -14.465 1.00 94.88 86 HIS A O 1
ATOM 644 N N . VAL A 1 87 ? 3.376 -2.258 -12.260 1.00 93.94 87 VAL A N 1
ATOM 645 C CA . VAL A 1 87 ? 4.838 -2.107 -12.186 1.00 93.94 87 VAL A CA 1
ATOM 646 C C . VAL A 1 87 ? 5.552 -3.444 -12.400 1.00 93.94 87 VAL A C 1
ATOM 648 O O . VAL A 1 87 ? 6.579 -3.485 -13.075 1.00 93.94 87 VAL A O 1
ATOM 651 N N . GLU A 1 88 ? 4.984 -4.538 -11.908 1.00 93.06 88 GLU A N 1
ATOM 652 C CA . GLU A 1 88 ? 5.451 -5.904 -12.152 1.00 93.06 88 GLU A CA 1
ATOM 653 C C . GLU A 1 88 ? 5.420 -6.254 -13.645 1.00 93.06 88 GLU A C 1
ATOM 655 O O . GLU A 1 88 ? 6.436 -6.671 -14.203 1.00 93.06 88 GLU A O 1
ATOM 660 N N . HIS A 1 89 ? 4.324 -5.952 -14.345 1.00 93.69 89 HIS A N 1
ATOM 661 C CA . HIS A 1 89 ? 4.255 -6.130 -15.799 1.00 93.69 89 HIS A CA 1
ATOM 662 C C . HIS A 1 89 ? 5.286 -5.270 -16.553 1.00 93.69 89 HIS A C 1
ATOM 664 O O . HIS A 1 89 ? 5.848 -5.716 -17.556 1.00 93.69 89 HIS A O 1
ATOM 670 N N . MET A 1 90 ? 5.577 -4.046 -16.088 1.00 91.38 90 MET A N 1
ATOM 671 C CA . MET A 1 90 ? 6.662 -3.229 -16.656 1.00 91.38 90 MET A CA 1
ATOM 672 C C . MET A 1 90 ? 8.033 -3.886 -16.455 1.00 91.38 90 MET A C 1
ATOM 674 O O . MET A 1 90 ? 8.849 -3.894 -17.382 1.00 91.38 90 MET A O 1
ATOM 678 N N . ARG A 1 91 ? 8.272 -4.471 -15.275 1.00 88.94 91 ARG A N 1
ATOM 679 C CA . ARG A 1 91 ? 9.506 -5.201 -14.953 1.00 88.94 91 ARG A CA 1
ATOM 680 C C . ARG A 1 91 ? 9.690 -6.407 -15.871 1.00 88.94 91 ARG A C 1
ATOM 682 O O . ARG A 1 91 ? 10.761 -6.578 -16.449 1.00 88.94 91 ARG A O 1
ATOM 689 N N . GLU A 1 92 ? 8.641 -7.204 -16.052 1.00 89.88 92 GLU A N 1
ATOM 690 C CA . GLU A 1 92 ? 8.637 -8.370 -16.946 1.00 89.88 92 GLU A CA 1
ATOM 691 C C . GLU A 1 92 ? 8.849 -7.987 -18.417 1.00 89.88 92 GLU A C 1
ATOM 693 O O . GLU A 1 92 ? 9.518 -8.705 -19.162 1.00 89.88 92 GLU A O 1
ATOM 698 N N . ALA A 1 93 ? 8.338 -6.824 -18.831 1.00 91.06 93 ALA A N 1
ATOM 699 C CA . ALA A 1 93 ? 8.550 -6.269 -20.165 1.00 91.06 93 ALA A CA 1
ATOM 700 C C . ALA A 1 93 ? 9.959 -5.674 -20.378 1.00 91.06 93 ALA A C 1
ATOM 702 O O . ALA A 1 93 ? 10.265 -5.215 -21.481 1.00 91.06 93 ALA A O 1
ATOM 703 N N . GLY A 1 94 ? 10.823 -5.673 -19.356 1.00 85.31 94 GLY A N 1
ATOM 704 C CA . GLY A 1 94 ? 12.184 -5.137 -19.431 1.00 85.31 94 GLY A CA 1
ATOM 705 C C . GLY A 1 94 ? 12.255 -3.608 -19.426 1.00 85.31 94 GLY A C 1
ATOM 706 O O . GLY A 1 94 ? 13.259 -3.039 -19.858 1.00 85.31 94 GLY A O 1
ATOM 707 N N . VAL A 1 95 ? 11.206 -2.927 -18.959 1.00 83.94 95 VAL A N 1
ATOM 708 C CA . VAL A 1 95 ? 11.225 -1.473 -18.768 1.00 83.94 95 VAL A CA 1
ATOM 709 C C . VAL A 1 95 ? 12.050 -1.173 -17.517 1.00 83.94 95 VAL A C 1
ATOM 711 O O . VAL A 1 95 ? 11.699 -1.603 -16.424 1.00 83.94 95 VAL A O 1
ATOM 714 N N . SER A 1 96 ? 13.162 -0.451 -17.664 1.00 75.50 96 SER A N 1
ATOM 715 C CA . SER A 1 96 ? 14.085 -0.146 -16.554 1.00 75.50 96 SER A CA 1
ATOM 716 C C . SER A 1 96 ? 14.148 1.338 -16.187 1.00 75.50 96 SER A C 1
ATOM 718 O O . SER A 1 96 ? 14.526 1.679 -15.065 1.00 75.50 96 SER A O 1
ATOM 720 N N . ASP A 1 97 ? 13.774 2.209 -17.124 1.00 71.06 97 ASP A N 1
ATOM 721 C CA . ASP A 1 97 ? 13.744 3.659 -16.974 1.00 71.06 97 ASP A CA 1
ATOM 722 C C . ASP A 1 97 ? 12.368 4.173 -17.387 1.00 71.06 97 ASP A C 1
ATOM 724 O O . ASP A 1 97 ? 11.952 4.040 -18.537 1.00 71.06 97 ASP A O 1
ATOM 728 N N . VAL A 1 98 ? 11.660 4.754 -16.426 1.00 65.94 98 VAL A N 1
ATOM 729 C CA . VAL A 1 98 ? 10.429 5.495 -16.669 1.00 65.94 98 VAL A CA 1
ATOM 730 C C . VAL A 1 98 ? 10.708 6.929 -16.235 1.00 65.94 98 VAL A C 1
ATOM 732 O O . VAL A 1 98 ? 11.096 7.175 -15.087 1.00 65.94 98 VAL A O 1
ATOM 735 N N . ASP A 1 99 ? 10.586 7.861 -17.175 1.00 59.56 99 ASP A N 1
ATOM 736 C CA . ASP A 1 99 ? 10.639 9.290 -16.888 1.00 59.56 99 ASP A CA 1
ATOM 737 C C . ASP A 1 99 ? 9.287 9.700 -16.285 1.00 59.56 99 ASP A C 1
ATOM 739 O O . ASP A 1 99 ? 8.247 9.526 -16.924 1.00 59.56 99 ASP A O 1
ATOM 743 N N . ILE A 1 100 ? 9.306 10.177 -15.034 1.00 56.38 100 ILE A N 1
ATOM 744 C CA . ILE A 1 100 ? 8.145 10.758 -14.336 1.00 56.38 100 ILE A CA 1
ATOM 745 C C . ILE A 1 100 ? 8.194 12.277 -14.479 1.00 56.38 100 ILE A C 1
ATOM 747 O O . ILE A 1 100 ? 9.283 12.842 -14.219 1.00 56.38 100 ILE A O 1
#

Secondary structure (DSSP, 8-state):
------------------------PPPHHHHHHHHHHHHHHHHHHHHHHHHHTTGGGS-HHHHHHHHHHHHHHHHHHHHHHHHHHHHHHHHHTT------

Sequence (100 aa):
MLNNQESLSAASAGFVTDQGDSCSTPSKVDLWVAGIEKVMGELVLVSSRYADLGLGDLDIEIFKYGDSVNSALLKAYCDLTLLLDHVEHMREAGVSDVDI

pLDDT: mean 74.55, std 20.48, range [35.59, 97.44]